Protein AF-A0A2N5XGC5-F1 (afdb_monomer_lite)

Secondary structure (DSSP, 8-state):
---------S-EEEEE--SHHHHHHHHHHHHTT-EEEEE-SSTT-

Foldseek 3Di:
DDDDPDPDPFAEEEFEAPDPVSVVVQVVCVVVVGHYDYHHPDPPD

pLDDT: mean 84.78, std 14.64, range [50.91, 97.75]

Sequence (45 aa):
MHTKPRARRGRDVLVVGGGVVGLVTAWRCAQRGLSVTVADPEPGR

Structure (mmCIF, N/CA/C/O backbone):
data_AF-A0A2N5XGC5-F1
#
_entry.id   AF-A0A2N5XGC5-F1
#
loop_
_atom_site.group_PDB
_atom_site.id
_atom_site.type_symbol
_atom_site.label_atom_i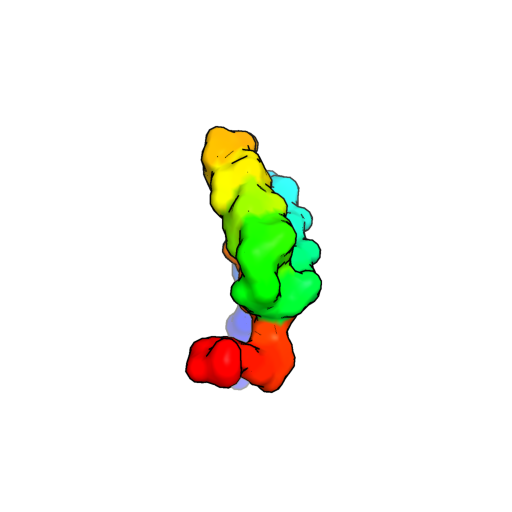d
_atom_site.label_alt_id
_atom_site.label_comp_id
_atom_site.label_asym_id
_atom_site.label_entity_id
_atom_site.label_seq_id
_atom_site.pdbx_PDB_ins_code
_atom_site.Cartn_x
_atom_site.Cartn_y
_atom_site.Cartn_z
_atom_site.occupancy
_atom_site.B_iso_or_equiv
_atom_site.auth_seq_id
_atom_site.auth_comp_id
_atom_site.auth_asym_id
_atom_site.auth_atom_id
_atom_site.pdbx_PDB_model_num
ATOM 1 N N . MET A 1 1 ? 1.426 -26.536 14.328 1.00 50.91 1 MET A N 1
ATOM 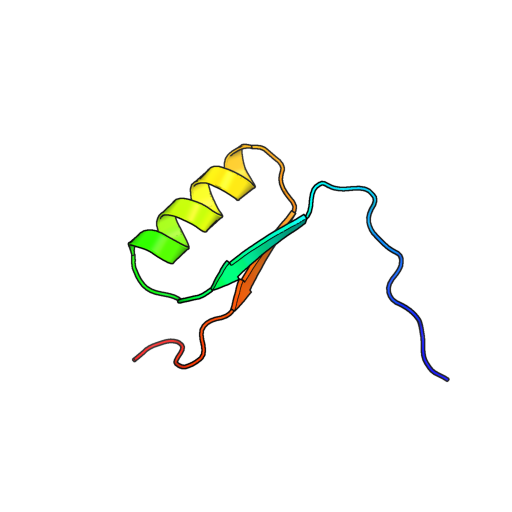2 C CA . MET A 1 1 ? 0.565 -25.487 14.919 1.00 50.91 1 MET A CA 1
ATOM 3 C C . MET A 1 1 ? 0.386 -24.388 13.881 1.00 50.91 1 MET A C 1
ATOM 5 O O . MET A 1 1 ? 1.367 -23.750 13.538 1.00 50.91 1 MET A O 1
ATOM 9 N N . HIS A 1 2 ? -0.811 -24.228 13.314 1.00 56.81 2 HIS A N 1
ATOM 10 C CA . HIS A 1 2 ? -1.110 -23.195 12.315 1.00 56.81 2 HIS A CA 1
ATOM 11 C C . HIS A 1 2 ? -2.007 -22.153 12.990 1.00 56.81 2 HIS A C 1
ATOM 13 O O . HIS A 1 2 ? -3.181 -22.415 13.251 1.00 56.81 2 HIS A O 1
ATOM 19 N N . THR A 1 3 ? -1.443 -21.011 13.380 1.00 58.09 3 THR A N 1
ATOM 20 C CA . THR A 1 3 ? -2.207 -19.921 13.992 1.00 58.09 3 THR A CA 1
ATOM 21 C C . THR A 1 3 ? -2.947 -19.170 12.889 1.00 58.09 3 THR A C 1
ATOM 23 O O . THR A 1 3 ? -2.348 -18.541 12.023 1.00 58.09 3 THR A O 1
ATOM 26 N N . LYS A 1 4 ? -4.279 -19.265 12.887 1.00 64.19 4 LYS A N 1
ATOM 27 C CA . LYS A 1 4 ? -5.122 -18.546 11.927 1.00 64.19 4 LYS A CA 1
ATOM 28 C C . LYS A 1 4 ? -5.066 -17.046 12.263 1.00 64.19 4 LYS A C 1
ATOM 30 O O . LYS A 1 4 ? -5.353 -16.704 13.415 1.00 64.19 4 LYS A O 1
ATOM 35 N N . PRO A 1 5 ? -4.715 -16.147 11.324 1.00 66.06 5 PRO A N 1
ATOM 36 C CA . PRO A 1 5 ? -4.700 -14.718 11.603 1.00 66.06 5 PRO A CA 1
ATOM 37 C C . PRO A 1 5 ? -6.097 -14.285 12.041 1.00 66.06 5 PRO A C 1
ATOM 39 O O . PRO A 1 5 ? -7.099 -14.629 11.410 1.00 66.06 5 PRO A O 1
ATOM 42 N N . ARG A 1 6 ? -6.179 -13.564 13.159 1.00 61.00 6 ARG A N 1
ATOM 43 C CA . ARG A 1 6 ? -7.448 -13.044 13.669 1.00 61.00 6 ARG A CA 1
ATOM 44 C C . ARG A 1 6 ? -7.968 -12.044 12.636 1.00 61.00 6 ARG A C 1
ATOM 46 O O . ARG A 1 6 ? -7.323 -11.021 12.421 1.00 61.00 6 ARG A O 1
ATOM 53 N N . ALA A 1 7 ? -9.096 -12.348 11.989 1.00 62.91 7 ALA A N 1
ATOM 54 C CA . ALA A 1 7 ? -9.713 -11.453 11.015 1.00 62.91 7 ALA A CA 1
ATOM 55 C C . ALA A 1 7 ? -10.000 -10.112 11.701 1.00 62.91 7 ALA A C 1
ATOM 57 O O . ALA A 1 7 ? -10.879 -10.009 12.565 1.00 62.91 7 ALA A O 1
ATOM 58 N N . ARG A 1 8 ? -9.201 -9.092 11.377 1.00 63.91 8 ARG A N 1
ATOM 59 C CA . ARG A 1 8 ? -9.457 -7.726 11.822 1.00 63.91 8 ARG A CA 1
ATOM 60 C C . ARG A 1 8 ? -10.763 -7.332 11.144 1.00 63.91 8 ARG A C 1
ATOM 62 O O . ARG A 1 8 ? -10.849 -7.368 9.929 1.00 63.91 8 ARG A O 1
ATOM 69 N N . ARG A 1 9 ? -11.798 -6.988 11.913 1.00 63.25 9 ARG A N 1
ATOM 70 C CA . ARG A 1 9 ? -13.102 -6.541 11.380 1.00 63.25 9 ARG A CA 1
ATOM 71 C C . ARG A 1 9 ? -13.027 -5.126 10.768 1.00 63.25 9 ARG A C 1
ATOM 73 O O . ARG A 1 9 ? -13.928 -4.318 10.966 1.00 63.25 9 ARG A O 1
ATOM 80 N N . GLY A 1 10 ? -11.926 -4.804 10.091 1.00 65.38 10 GLY A N 1
ATOM 81 C CA . GLY A 1 10 ? -11.752 -3.592 9.301 1.00 65.38 10 GLY A CA 1
ATOM 82 C C . GLY A 1 10 ? -12.170 -3.847 7.856 1.00 65.38 10 GLY A C 1
ATOM 83 O O . GLY A 1 10 ? -12.206 -4.986 7.401 1.00 65.38 10 GLY A O 1
ATOM 84 N N . ARG A 1 11 ? -12.518 -2.787 7.125 1.00 68.56 11 ARG A N 1
ATOM 85 C CA . ARG A 1 11 ? -12.611 -2.865 5.663 1.00 68.56 11 ARG A CA 1
ATOM 86 C C . ARG A 1 11 ? -11.184 -3.005 5.121 1.00 68.56 11 ARG A C 1
ATOM 88 O O . ARG A 1 11 ? -10.406 -2.055 5.229 1.00 68.56 11 ARG A O 1
ATOM 95 N N . ASP A 1 12 ? -10.867 -4.182 4.593 1.00 87.06 12 ASP A N 1
ATOM 96 C CA . ASP A 1 12 ? -9.557 -4.506 4.027 1.00 87.06 12 ASP A CA 1
ATOM 97 C C . ASP A 1 12 ? -9.521 -4.183 2.523 1.00 87.06 12 ASP A C 1
ATOM 99 O O . ASP A 1 12 ? -10.458 -4.489 1.783 1.00 87.06 12 ASP A O 1
ATOM 103 N N . VAL A 1 13 ? -8.438 -3.549 2.073 1.00 93.62 13 VAL A N 1
ATOM 104 C CA . VAL A 1 13 ? -8.181 -3.182 0.676 1.00 93.62 13 VAL A CA 1
ATOM 105 C C . VAL A 1 13 ? -6.871 -3.822 0.228 1.00 93.62 13 VAL A C 1
ATOM 107 O O . VAL A 1 13 ? -5.829 -3.614 0.848 1.00 93.62 13 VAL A O 1
ATOM 110 N N . LEU A 1 14 ? -6.916 -4.557 -0.882 1.00 95.06 14 LEU A N 1
ATOM 111 C CA . LEU A 1 14 ? -5.737 -5.035 -1.598 1.00 95.06 14 LEU A CA 1
ATOM 112 C C . LEU A 1 14 ? -5.543 -4.185 -2.857 1.00 95.06 14 LEU A C 1
ATOM 114 O O . LEU A 1 14 ? -6.440 -4.114 -3.694 1.00 95.06 14 LEU A O 1
ATOM 118 N N . VAL A 1 15 ? -4.376 -3.562 -2.996 1.00 95.69 15 VAL A N 1
ATOM 119 C CA . VAL A 1 15 ? -3.967 -2.851 -4.213 1.00 95.69 15 VAL A CA 1
ATOM 120 C C . VAL A 1 15 ? -2.914 -3.686 -4.932 1.00 95.69 15 VAL A C 1
ATOM 122 O O . VAL A 1 15 ? -1.932 -4.087 -4.314 1.00 95.69 15 VAL A O 1
ATOM 125 N N . VAL A 1 16 ? -3.110 -3.949 -6.224 1.00 94.75 16 VAL A N 1
ATOM 126 C CA . VAL A 1 16 ? -2.172 -4.725 -7.049 1.00 94.75 16 VAL A CA 1
ATOM 127 C C . VAL A 1 16 ? -1.392 -3.779 -7.962 1.00 94.75 16 VAL A C 1
ATOM 129 O O . VAL A 1 16 ? -1.996 -3.005 -8.704 1.00 94.75 16 VAL A O 1
ATOM 132 N N . GLY A 1 17 ? -0.062 -3.860 -7.904 1.00 93.44 17 GLY A N 1
ATOM 133 C CA . GLY A 1 17 ? 0.890 -3.024 -8.639 1.00 93.44 17 GLY A CA 1
ATOM 134 C C . GLY A 1 17 ? 1.461 -1.867 -7.807 1.00 93.44 17 GLY A C 1
ATOM 135 O O . GLY A 1 17 ? 0.714 -1.094 -7.205 1.00 93.44 17 GLY A O 1
ATOM 136 N N . GLY A 1 18 ? 2.794 -1.726 -7.807 1.00 93.25 18 GLY A N 1
ATOM 137 C CA . GLY A 1 18 ? 3.535 -0.695 -7.060 1.00 93.25 18 GLY A CA 1
ATOM 138 C C . GLY A 1 18 ? 3.792 0.622 -7.803 1.00 93.25 18 GLY A C 1
ATOM 139 O O . GLY A 1 18 ? 4.509 1.483 -7.301 1.00 93.25 18 GLY A O 1
ATOM 140 N N . GLY A 1 19 ? 3.204 0.816 -8.988 1.00 94.94 19 GLY A N 1
ATOM 141 C CA . GLY A 1 19 ? 3.314 2.076 -9.730 1.00 94.94 19 GLY A CA 1
ATOM 142 C C . GLY A 1 19 ? 2.640 3.259 -9.018 1.00 94.94 19 GLY A C 1
ATOM 143 O O . GLY A 1 19 ? 1.848 3.083 -8.090 1.00 94.94 19 GLY A O 1
ATOM 144 N N . VAL A 1 20 ? 2.887 4.486 -9.498 1.00 95.31 20 VAL A N 1
ATOM 145 C CA . VAL A 1 20 ? 2.383 5.730 -8.871 1.00 95.31 20 VAL A CA 1
ATOM 146 C C . VAL A 1 20 ? 0.874 5.706 -8.610 1.00 95.31 20 VAL A C 1
ATOM 148 O O . VAL A 1 20 ? 0.417 6.122 -7.549 1.00 95.31 20 VAL A O 1
ATOM 151 N N . VAL A 1 21 ? 0.091 5.154 -9.539 1.00 95.81 21 VAL A N 1
ATOM 152 C CA . VAL A 1 21 ? -1.365 5.033 -9.392 1.00 95.81 21 VAL A CA 1
ATOM 153 C C . VAL A 1 21 ? -1.727 4.087 -8.243 1.00 95.81 21 VAL A C 1
ATOM 155 O O . VAL A 1 21 ? -2.610 4.407 -7.443 1.00 95.81 21 VAL A O 1
ATOM 158 N N . GLY A 1 22 ? -1.027 2.956 -8.119 1.00 95.44 22 GLY A N 1
ATOM 159 C CA . GLY A 1 22 ? -1.216 1.993 -7.033 1.00 95.44 22 GLY A CA 1
ATOM 160 C C . GLY A 1 22 ? -0.889 2.607 -5.673 1.00 95.44 22 GLY A C 1
ATOM 161 O O . GLY A 1 22 ? -1.710 2.560 -4.755 1.00 95.44 22 GLY A O 1
ATOM 162 N N . LEU A 1 23 ? 0.249 3.295 -5.564 1.00 95.75 23 LEU A N 1
ATOM 163 C CA . LEU A 1 23 ? 0.667 3.957 -4.325 1.00 95.75 23 LEU A CA 1
ATOM 164 C C . LEU A 1 23 ? -0.274 5.098 -3.918 1.00 95.75 23 LEU A C 1
ATOM 166 O O . LEU A 1 23 ? -0.664 5.188 -2.753 1.00 95.75 23 LEU A O 1
ATOM 170 N N . VAL A 1 24 ? -0.704 5.940 -4.865 1.00 97.75 24 VAL A N 1
ATOM 171 C CA . VAL A 1 24 ? -1.679 7.009 -4.589 1.00 97.75 24 VAL A CA 1
ATOM 172 C C . VAL A 1 24 ? -3.011 6.415 -4.135 1.00 97.75 24 VAL A C 1
ATOM 174 O O . VAL A 1 24 ? -3.606 6.910 -3.175 1.00 97.75 24 VAL A O 1
ATOM 177 N N . THR A 1 25 ? -3.467 5.333 -4.768 1.00 96.88 25 THR A N 1
ATOM 178 C CA . THR A 1 25 ? -4.698 4.634 -4.373 1.00 96.88 25 THR A CA 1
ATOM 179 C C . THR A 1 25 ? -4.585 4.087 -2.952 1.00 96.88 25 THR A C 1
ATOM 181 O O . THR A 1 25 ? -5.447 4.366 -2.116 1.00 96.88 25 THR A O 1
ATOM 184 N N . ALA A 1 26 ? -3.488 3.390 -2.642 1.00 96.75 26 ALA A N 1
ATOM 185 C CA . ALA A 1 26 ? -3.219 2.859 -1.310 1.00 96.75 26 ALA A CA 1
ATOM 186 C C . ALA A 1 26 ? -3.186 3.969 -0.246 1.00 96.75 26 ALA A C 1
ATOM 188 O O . ALA A 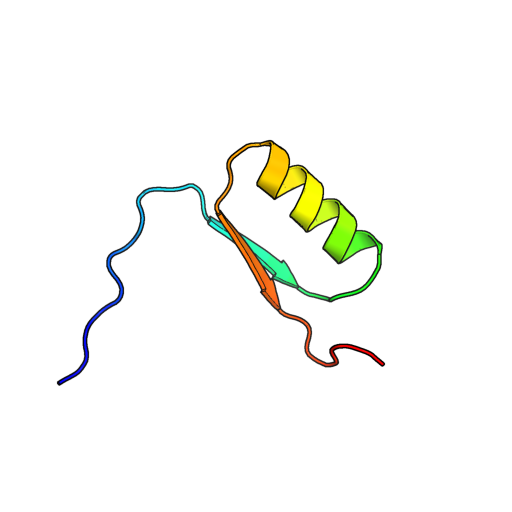1 26 ? -3.834 3.855 0.796 1.00 96.75 26 ALA A O 1
ATOM 189 N N . TRP A 1 27 ? -2.517 5.087 -0.538 1.00 96.81 27 TRP A N 1
ATOM 190 C CA . TRP A 1 27 ? -2.436 6.245 0.353 1.00 96.81 27 TRP A CA 1
ATOM 191 C C . TRP A 1 27 ? -3.799 6.905 0.601 1.00 96.81 27 TRP A C 1
ATOM 193 O O . TRP A 1 27 ? -4.117 7.297 1.728 1.00 96.81 27 TRP A O 1
ATOM 203 N N . ARG A 1 28 ? -4.648 7.014 -0.426 1.00 97.31 28 ARG A N 1
ATOM 204 C CA . ARG A 1 28 ? -6.018 7.529 -0.271 1.00 97.31 28 ARG A CA 1
ATOM 205 C C . ARG A 1 28 ? -6.887 6.587 0.562 1.00 97.31 28 ARG A C 1
A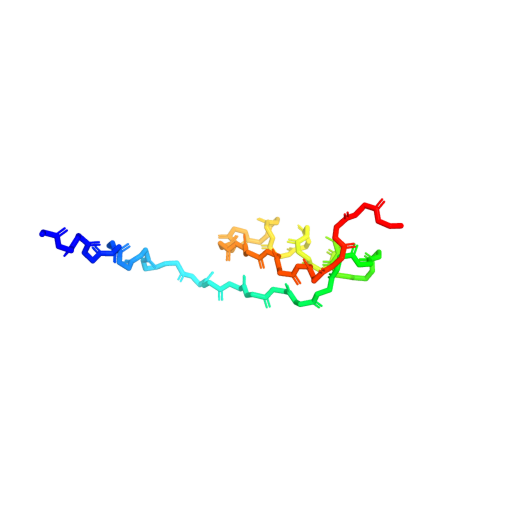TOM 207 O O . ARG A 1 28 ? -7.667 7.065 1.382 1.00 97.31 28 ARG A O 1
ATOM 214 N N . CYS A 1 29 ? -6.749 5.274 0.390 1.00 95.25 29 CYS A N 1
ATOM 215 C CA . CYS A 1 2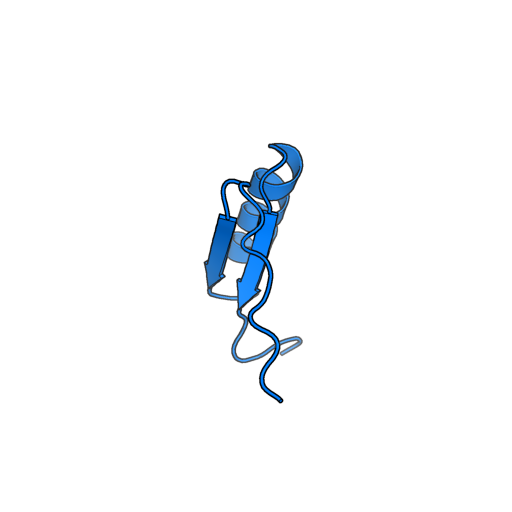9 ? -7.455 4.281 1.200 1.00 95.25 29 CYS A CA 1
ATOM 216 C C . CYS A 1 29 ? -7.011 4.324 2.671 1.00 95.25 29 CYS A C 1
ATOM 218 O O . CYS A 1 29 ? -7.863 4.341 3.560 1.00 95.25 29 CYS A O 1
ATOM 220 N N . ALA A 1 30 ? -5.706 4.434 2.931 1.00 94.94 30 ALA A N 1
ATOM 221 C CA . ALA A 1 30 ? -5.163 4.536 4.283 1.00 94.94 30 ALA A CA 1
ATOM 222 C C . ALA A 1 30 ? -5.650 5.802 5.012 1.00 94.94 30 ALA A C 1
ATOM 224 O O . ALA A 1 30 ? -6.073 5.727 6.163 1.00 94.94 30 ALA A O 1
ATOM 225 N N . GLN A 1 31 ? -5.700 6.952 4.327 1.00 96.88 31 GLN A N 1
ATOM 226 C CA . GLN A 1 31 ? -6.269 8.191 4.886 1.00 96.88 31 GLN A CA 1
ATOM 227 C C . GLN A 1 31 ? -7.746 8.071 5.282 1.00 96.88 31 GLN A C 1
ATOM 229 O O . GLN A 1 31 ? -8.217 8.820 6.132 1.00 96.88 31 GLN A O 1
ATOM 234 N N . ARG A 1 32 ? -8.487 7.134 4.683 1.00 94.19 32 ARG A N 1
ATOM 235 C CA . ARG A 1 32 ? -9.885 6.848 5.036 1.00 94.19 32 ARG A CA 1
ATOM 236 C C . ARG A 1 32 ? -10.017 5.854 6.198 1.00 94.19 32 ARG A C 1
ATOM 238 O O . ARG A 1 32 ? -11.123 5.407 6.484 1.00 94.19 32 ARG A O 1
ATOM 245 N N . GLY A 1 33 ? -8.909 5.483 6.843 1.00 92.38 33 GLY A N 1
ATOM 246 C CA . GLY A 1 33 ? -8.877 4.517 7.942 1.00 92.38 33 GLY A CA 1
ATOM 247 C C . GLY A 1 33 ? -9.036 3.062 7.497 1.00 92.38 33 GLY A C 1
ATOM 248 O O . GLY A 1 33 ? -9.350 2.203 8.321 1.00 92.38 33 GLY A O 1
ATOM 249 N N . LEU A 1 34 ? -8.855 2.773 6.204 1.00 92.94 34 LEU A N 1
ATOM 250 C CA . LEU A 1 34 ? -8.904 1.408 5.684 1.00 92.94 34 LEU A CA 1
ATOM 251 C C . LEU A 1 34 ? -7.582 0.689 5.960 1.00 92.94 34 LEU A C 1
ATOM 253 O O . LEU A 1 34 ? -6.510 1.292 5.935 1.00 92.94 34 LEU A O 1
ATOM 257 N N . SER A 1 35 ? -7.670 -0.618 6.187 1.00 93.38 35 SER A N 1
ATOM 258 C CA . SER A 1 35 ? -6.505 -1.496 6.262 1.00 93.38 35 SER A CA 1
ATOM 259 C C . SER A 1 35 ? -6.075 -1.817 4.834 1.00 93.38 35 SER A C 1
ATOM 261 O O . SER A 1 35 ? -6.869 -2.362 4.070 1.00 93.38 35 SER A O 1
ATOM 263 N N . VAL A 1 36 ? -4.858 -1.434 4.444 1.00 94.31 36 VAL A N 1
ATOM 264 C CA . VAL A 1 36 ? -4.395 -1.546 3.054 1.00 94.31 36 VAL A CA 1
ATOM 265 C C . VAL A 1 36 ? -3.181 -2.460 2.964 1.00 94.31 36 VAL A C 1
ATOM 267 O O . VAL A 1 36 ? -2.219 -2.290 3.707 1.00 94.31 36 VAL A O 1
ATOM 270 N N . THR A 1 37 ? -3.213 -3.401 2.024 1.00 94.81 37 THR A N 1
ATOM 271 C CA . THR A 1 37 ? -2.055 -4.194 1.591 1.00 94.81 37 THR A CA 1
ATOM 272 C C . THR A 1 37 ? -1.763 -3.867 0.131 1.00 94.81 37 THR A C 1
ATOM 274 O O . THR A 1 37 ? -2.682 -3.840 -0.686 1.00 94.81 37 THR A O 1
ATOM 277 N N . VAL A 1 38 ? -0.498 -3.620 -0.206 1.00 94.81 38 VAL A N 1
ATOM 278 C CA . VAL A 1 38 ? -0.049 -3.461 -1.596 1.00 94.81 38 VAL A CA 1
ATOM 279 C C . VAL A 1 38 ? 0.695 -4.728 -2.001 1.00 94.81 38 VAL A C 1
ATOM 281 O O . VAL A 1 38 ? 1.612 -5.148 -1.301 1.00 94.81 38 VAL A O 1
ATOM 284 N N . ALA A 1 39 ? 0.289 -5.337 -3.110 1.00 94.94 39 ALA A N 1
ATOM 285 C CA . ALA A 1 39 ? 0.976 -6.456 -3.733 1.00 94.94 39 ALA A CA 1
ATOM 286 C C . ALA A 1 39 ? 1.645 -5.966 -5.016 1.00 94.94 39 ALA A C 1
ATOM 288 O O . ALA A 1 39 ? 0.971 -5.692 -6.009 1.00 94.94 39 ALA A O 1
ATOM 289 N N . ASP A 1 40 ? 2.967 -5.848 -4.980 1.00 92.81 40 ASP A N 1
ATOM 290 C CA . ASP A 1 40 ? 3.782 -5.491 -6.133 1.00 92.81 40 ASP A CA 1
ATOM 291 C C . ASP A 1 40 ? 4.637 -6.699 -6.540 1.00 92.81 40 ASP A C 1
ATOM 293 O O . ASP A 1 40 ? 5.415 -7.172 -5.708 1.00 92.81 40 ASP A O 1
ATOM 297 N N . PRO A 1 41 ? 4.475 -7.257 -7.755 1.00 86.19 41 PRO A N 1
ATOM 298 C CA . PRO A 1 41 ? 5.276 -8.397 -8.193 1.00 86.19 41 PRO A CA 1
ATOM 299 C C . PRO A 1 41 ? 6.749 -8.039 -8.449 1.00 86.19 41 PRO A C 1
ATOM 301 O O . PRO A 1 41 ? 7.586 -8.939 -8.430 1.00 86.19 41 PRO A O 1
ATOM 304 N N . GLU A 1 42 ? 7.079 -6.759 -8.658 1.00 87.50 42 GLU A N 1
ATOM 305 C CA . GLU A 1 42 ? 8.446 -6.290 -8.937 1.00 87.50 42 GLU A CA 1
ATOM 306 C C . GLU A 1 42 ? 8.787 -5.008 -8.148 1.00 87.50 42 GLU A C 1
ATOM 308 O O . GLU A 1 42 ? 8.932 -3.932 -8.730 1.00 87.50 42 GLU A O 1
ATOM 313 N N . PRO A 1 43 ? 8.934 -5.095 -6.814 1.00 77.38 43 PRO A N 1
ATOM 314 C CA . PRO A 1 43 ? 9.205 -3.927 -5.988 1.00 77.38 43 PRO A CA 1
ATOM 315 C C . PRO A 1 43 ? 10.586 -3.325 -6.275 1.00 77.38 43 PRO A C 1
ATOM 317 O O 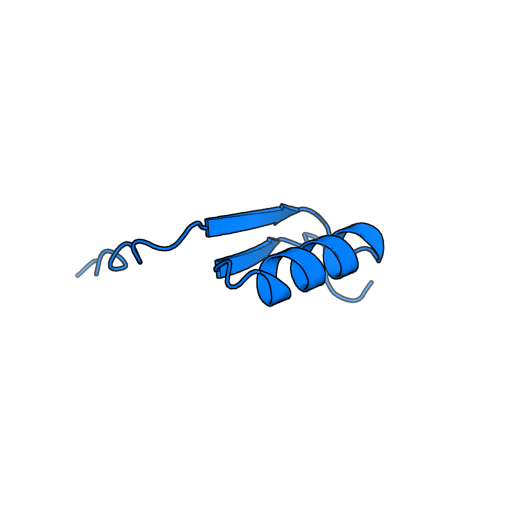. PRO A 1 43 ? 11.606 -4.007 -6.188 1.00 77.38 43 PRO A O 1
ATOM 320 N N . GLY A 1 44 ? 10.616 -2.016 -6.545 1.00 70.69 44 GLY A N 1
ATOM 321 C CA . GLY A 1 44 ? 11.852 -1.229 -6.663 1.00 70.69 44 GLY A CA 1
ATOM 322 C C . GLY A 1 44 ? 12.572 -1.315 -8.012 1.00 70.69 44 GLY A C 1
ATOM 323 O O . GLY A 1 44 ? 13.739 -0.930 -8.082 1.00 70.69 44 GLY A O 1
ATOM 324 N N . ARG A 1 45 ? 11.903 -1.826 -9.049 1.00 65.00 45 ARG A N 1
ATOM 325 C CA . ARG A 1 45 ? 12.390 -1.785 -10.432 1.00 65.00 45 ARG A CA 1
ATOM 326 C C . ARG A 1 45 ? 12.271 -0.393 -11.055 1.00 65.00 45 ARG A C 1
ATOM 328 O O . ARG A 1 45 ? 11.310 0.333 -10.714 1.00 65.00 45 ARG A O 1
#

Radius of gyration: 12.72 Å; chains: 1; bounding box: 26×34×25 Å